Protein AF-A0A1Z9FKE2-F1 (afdb_monomer_lite)

Sequence (60 aa):
MLWIDYTVESYPDGSFTVKGDWDGEVMGKQKDGSDKDHFLYKPGDKFVVDDKGILRKVEA

pLDDT: mean 92.94, std 5.2, range [60.91, 98.0]

Structure (mmCIF, N/CA/C/O backbone):
data_AF-A0A1Z9FKE2-F1
#
_entry.id   AF-A0A1Z9FKE2-F1
#
loop_
_atom_site.group_PDB
_atom_site.id
_atom_site.type_symbol
_atom_site.label_atom_id
_atom_site.label_alt_id
_atom_site.label_comp_id
_atom_site.label_asym_id
_atom_site.label_entity_id
_atom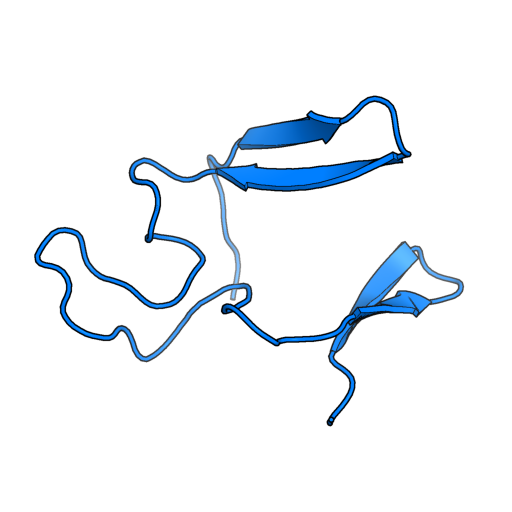_site.label_seq_id
_atom_site.pdbx_PDB_ins_code
_atom_site.Cartn_x
_atom_site.Cartn_y
_atom_site.Cartn_z
_atom_site.occupancy
_atom_site.B_iso_or_equiv
_atom_site.auth_seq_id
_atom_site.auth_comp_id
_atom_site.auth_asym_id
_atom_site.auth_atom_id
_atom_site.pdbx_PDB_model_num
ATOM 1 N N . MET A 1 1 ? -13.415 7.439 -4.891 1.00 84.25 1 MET A N 1
ATOM 2 C CA . MET A 1 1 ? -13.277 7.854 -3.479 1.00 84.25 1 MET A CA 1
ATOM 3 C C . MET A 1 1 ? -12.021 8.696 -3.366 1.00 84.25 1 MET A C 1
ATOM 5 O O . MET A 1 1 ? -11.057 8.368 -4.046 1.00 84.25 1 MET A O 1
ATOM 9 N N . LEU A 1 2 ? -12.052 9.779 -2.593 1.00 87.75 2 LEU A N 1
ATOM 10 C CA . LEU A 1 2 ? -10.899 10.652 -2.372 1.00 87.75 2 LEU A CA 1
ATOM 11 C C . LEU A 1 2 ? -10.442 10.481 -0.920 1.00 87.75 2 LEU A C 1
ATOM 13 O O . LEU A 1 2 ? -11.280 10.512 -0.024 1.00 87.75 2 LEU A O 1
ATOM 17 N N . TRP A 1 3 ? -9.143 10.277 -0.720 1.00 89.69 3 TRP A N 1
ATOM 18 C CA . TRP A 1 3 ? -8.503 10.165 0.590 1.00 89.69 3 TRP A CA 1
ATOM 19 C C . TRP A 1 3 ? -7.571 11.370 0.748 1.00 89.69 3 TRP A C 1
ATOM 21 O O . TRP A 1 3 ? -6.765 11.631 -0.145 1.00 89.69 3 TRP A O 1
ATOM 31 N N . ILE A 1 4 ? -7.732 12.133 1.827 1.00 92.19 4 ILE A N 1
ATOM 32 C CA . ILE A 1 4 ? -7.008 13.384 2.110 1.00 92.19 4 ILE A CA 1
ATOM 33 C C . ILE A 1 4 ? -6.392 13.257 3.509 1.00 92.19 4 ILE A C 1
ATOM 35 O O . ILE A 1 4 ? -6.901 12.480 4.309 1.00 92.19 4 ILE A O 1
ATOM 39 N N . ASP A 1 5 ? -5.309 13.989 3.775 1.00 93.31 5 ASP A N 1
ATOM 40 C CA . ASP A 1 5 ? -4.616 14.034 5.073 1.00 93.31 5 ASP A CA 1
ATOM 41 C C . ASP A 1 5 ? -3.914 12.724 5.485 1.00 93.31 5 ASP A C 1
ATOM 43 O O . ASP A 1 5 ? -3.783 12.410 6.663 1.00 93.31 5 ASP A O 1
ATOM 47 N N . TYR A 1 6 ? -3.386 11.980 4.506 1.00 94.44 6 TYR A N 1
ATOM 48 C CA . TYR A 1 6 ? -2.542 10.800 4.739 1.00 94.44 6 TYR A CA 1
ATOM 49 C C . TYR A 1 6 ? -1.062 11.107 4.503 1.00 94.44 6 TYR A C 1
ATOM 51 O O . TYR A 1 6 ? -0.702 11.922 3.652 1.00 94.44 6 TYR A O 1
ATOM 59 N N . THR A 1 7 ? -0.189 10.401 5.222 1.00 95.31 7 THR A N 1
ATOM 60 C CA . THR A 1 7 ? 1.267 10.506 5.059 1.00 95.31 7 THR A CA 1
ATOM 61 C C . THR A 1 7 ? 1.794 9.366 4.196 1.00 95.31 7 THR A C 1
ATOM 63 O O . THR A 1 7 ? 1.468 8.208 4.436 1.00 95.31 7 THR A O 1
ATOM 66 N N . VAL A 1 8 ? 2.643 9.670 3.214 1.00 96.31 8 VAL A N 1
ATOM 67 C CA . VAL A 1 8 ? 3.404 8.649 2.479 1.00 96.31 8 VAL A CA 1
ATOM 68 C C . VAL A 1 8 ? 4.783 8.518 3.111 1.00 96.31 8 VAL A C 1
ATOM 70 O O . VAL A 1 8 ? 5.558 9.472 3.119 1.00 96.31 8 VAL A O 1
ATOM 73 N N . GLU A 1 9 ? 5.098 7.334 3.626 1.00 96.38 9 GLU A N 1
ATOM 74 C CA . GLU A 1 9 ? 6.427 7.006 4.142 1.00 96.38 9 GLU A CA 1
ATOM 75 C C . GLU A 1 9 ? 7.162 6.139 3.124 1.00 96.38 9 GLU A C 1
ATOM 77 O O . GLU A 1 9 ? 6.647 5.107 2.699 1.00 96.38 9 GLU A O 1
ATOM 82 N N . SER A 1 10 ? 8.354 6.577 2.717 1.00 97.50 10 SER A N 1
ATOM 83 C CA . SER A 1 10 ? 9.221 5.849 1.786 1.00 97.50 10 SER A CA 1
ATOM 84 C C . SER A 1 10 ? 10.326 5.111 2.533 1.00 97.50 10 SER A C 1
ATOM 86 O O . SER A 1 10 ? 10.852 5.607 3.530 1.00 97.50 10 SER A O 1
ATOM 88 N N . TYR A 1 11 ? 10.712 3.956 2.008 1.00 97.25 11 TYR A N 1
ATOM 89 C CA .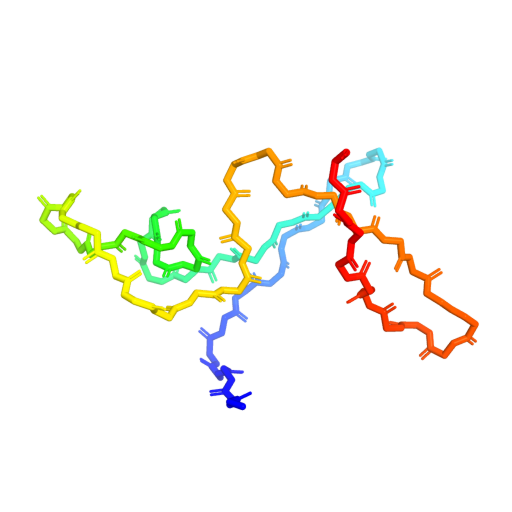 TYR A 1 11 ? 11.752 3.092 2.550 1.00 97.25 11 TYR A CA 1
ATOM 90 C C . TYR A 1 11 ? 12.996 3.076 1.640 1.00 97.25 11 TYR A C 1
ATOM 92 O O . TYR A 1 11 ? 12.900 3.398 0.451 1.00 97.25 11 TYR A O 1
ATOM 100 N N . PRO A 1 12 ? 14.183 2.705 2.163 1.00 98.00 12 PRO A N 1
ATOM 101 C CA . PRO A 1 12 ? 15.438 2.732 1.398 1.00 98.00 12 PRO A CA 1
ATOM 102 C C . PRO A 1 12 ? 15.485 1.806 0.174 1.00 98.00 12 PRO A C 1
ATOM 104 O O . PRO A 1 12 ? 16.302 2.015 -0.718 1.00 98.00 12 PRO A O 1
ATOM 107 N N . ASP A 1 13 ? 14.641 0.779 0.134 1.00 97.50 13 ASP A N 1
ATOM 108 C CA . ASP A 1 13 ? 14.524 -0.193 -0.959 1.00 97.50 13 ASP A CA 1
ATOM 109 C C . ASP A 1 13 ? 13.583 0.273 -2.086 1.00 97.50 13 ASP A C 1
ATOM 111 O O . ASP A 1 13 ? 13.348 -0.466 -3.041 1.00 97.50 13 ASP A O 1
ATOM 115 N N . GLY A 1 14 ? 13.044 1.492 -1.986 1.00 94.12 14 GLY A N 1
ATOM 116 C CA . GLY A 1 14 ? 12.070 2.039 -2.930 1.00 94.12 14 GLY A CA 1
ATOM 117 C C . GLY A 1 14 ? 10.624 1.640 -2.630 1.00 94.12 14 GLY A C 1
ATOM 118 O O . GLY A 1 14 ? 9.720 2.059 -3.354 1.00 94.12 14 GLY A O 1
ATOM 119 N N . SER A 1 15 ? 10.382 0.873 -1.564 1.00 95.69 15 SER A N 1
ATOM 120 C CA . SER A 1 15 ? 9.033 0.599 -1.073 1.00 95.69 15 SER A CA 1
ATOM 121 C C . SER A 1 15 ? 8.433 1.851 -0.426 1.00 95.69 15 SER A C 1
ATOM 123 O O . SER A 1 15 ? 9.146 2.742 0.036 1.00 95.69 15 SER A O 1
ATOM 125 N N . PHE A 1 16 ? 7.107 1.919 -0.333 1.00 95.88 16 PHE A N 1
ATOM 126 C CA . PHE A 1 16 ? 6.421 2.945 0.451 1.00 95.88 16 PHE A CA 1
ATOM 127 C C . PHE A 1 16 ? 5.144 2.392 1.083 1.00 95.88 16 PHE A C 1
ATOM 129 O O . PHE A 1 16 ? 4.618 1.359 0.666 1.00 95.88 16 PHE A O 1
ATOM 136 N N . THR A 1 17 ? 4.632 3.102 2.082 1.00 95.19 17 THR A N 1
ATOM 137 C CA . THR A 1 17 ? 3.326 2.845 2.696 1.00 95.19 17 THR A CA 1
ATOM 138 C C . THR A 1 17 ? 2.547 4.149 2.847 1.00 95.19 17 THR A C 1
ATOM 140 O O . THR A 1 17 ? 3.137 5.227 2.947 1.00 95.19 17 THR A O 1
ATOM 143 N N . VAL A 1 18 ? 1.219 4.056 2.868 1.00 95.88 18 VAL A N 1
ATOM 144 C CA . VAL A 1 18 ? 0.325 5.168 3.204 1.00 95.88 18 VAL A CA 1
ATOM 145 C C . VAL A 1 18 ? -0.099 5.005 4.663 1.00 95.88 18 VAL A C 1
ATOM 147 O O . VAL A 1 18 ? -0.648 3.976 5.046 1.00 95.88 18 VAL A O 1
ATOM 150 N N . LYS A 1 19 ? 0.153 6.016 5.491 1.00 94.50 19 LYS A N 1
ATOM 151 C CA . LYS A 1 19 ? -0.224 6.048 6.906 1.00 94.50 19 LYS A CA 1
ATOM 152 C C . LYS A 1 19 ? -1.393 6.990 7.129 1.00 94.50 19 LYS A C 1
ATOM 154 O O . LYS A 1 19 ? -1.356 8.138 6.684 1.00 94.50 19 LYS A O 1
ATOM 159 N N . GLY A 1 20 ? -2.409 6.471 7.811 1.00 92.06 20 GLY A N 1
ATOM 160 C CA . GLY A 1 20 ? -3.492 7.259 8.386 1.00 92.06 20 GLY A CA 1
ATOM 161 C C . GLY A 1 20 ? -3.234 7.604 9.848 1.00 92.06 20 GLY A C 1
ATOM 162 O O . GLY A 1 20 ? -2.114 7.476 10.343 1.00 92.06 20 GLY A O 1
ATOM 163 N N . ASP A 1 21 ? -4.299 7.972 10.543 1.00 92.44 21 ASP A N 1
ATOM 164 C CA . ASP A 1 21 ? -4.328 8.273 11.972 1.00 92.44 21 ASP A CA 1
ATOM 165 C C . ASP A 1 21 ? -4.072 7.029 12.844 1.00 92.44 21 ASP A C 1
ATOM 167 O O . ASP A 1 21 ? -3.671 7.150 14.002 1.00 92.44 21 ASP A O 1
ATOM 171 N N . TRP A 1 22 ? -4.332 5.822 12.323 1.00 92.69 22 TRP A N 1
ATOM 172 C CA . TRP A 1 22 ? -4.000 4.551 12.979 1.00 92.69 22 TRP A CA 1
ATOM 173 C C . TRP A 1 22 ? -3.519 3.498 11.977 1.00 92.69 22 TRP A C 1
ATOM 175 O O . TRP A 1 22 ? -3.894 3.522 10.804 1.00 92.69 22 TRP A O 1
ATOM 185 N N . ASP A 1 23 ? -2.739 2.523 12.460 1.00 86.94 23 ASP A N 1
ATOM 186 C CA . ASP A 1 23 ? -2.035 1.533 11.627 1.00 86.94 23 ASP A CA 1
ATOM 187 C C . A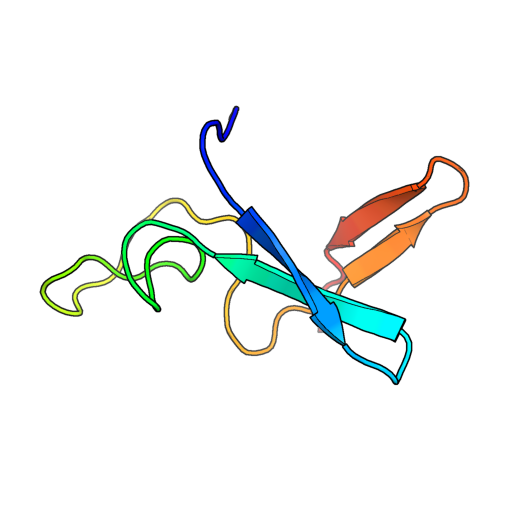SP A 1 23 ? -2.945 0.775 10.647 1.00 86.94 23 ASP A C 1
ATOM 189 O O . ASP A 1 23 ? -2.509 0.395 9.568 1.00 86.94 23 ASP A O 1
ATOM 193 N N . GLY A 1 24 ? -4.219 0.565 10.986 1.00 89.25 24 GLY A N 1
ATOM 194 C CA . GLY A 1 24 ? -5.168 -0.211 10.182 1.00 89.25 24 GLY A CA 1
ATOM 195 C C . GLY A 1 24 ? -6.073 0.597 9.246 1.00 89.25 24 GLY A C 1
ATOM 196 O O . GLY A 1 24 ? -6.823 0.001 8.471 1.00 89.25 24 GLY A O 1
ATOM 197 N N . GLU A 1 25 ? -6.031 1.928 9.305 1.00 92.62 25 GLU A N 1
ATOM 198 C CA . GLU A 1 25 ? -7.064 2.791 8.717 1.00 92.62 25 GLU A CA 1
ATOM 199 C C . GLU A 1 25 ? -7.237 2.594 7.211 1.00 92.62 25 GLU A C 1
ATOM 201 O O . GLU A 1 25 ? -8.349 2.423 6.699 1.00 92.62 25 GLU A 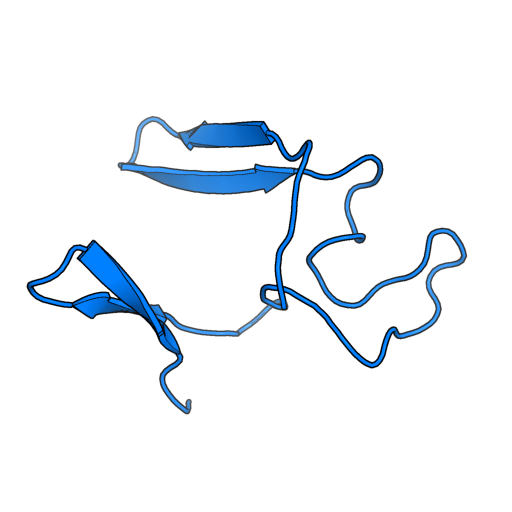O 1
ATOM 206 N N . VAL A 1 26 ? -6.113 2.600 6.499 1.00 94.44 26 VAL A N 1
ATOM 207 C CA . VAL A 1 26 ? -6.079 2.437 5.044 1.00 94.44 26 VAL A CA 1
ATOM 208 C C . VAL A 1 26 ? -6.149 0.971 4.627 1.00 94.44 26 VAL A C 1
ATOM 210 O O . VAL A 1 26 ? -6.287 0.700 3.435 1.00 94.44 26 VAL A O 1
ATOM 213 N N . MET A 1 27 ? -6.074 0.056 5.606 1.00 94.69 27 MET A N 1
ATOM 214 C CA . MET A 1 27 ? -5.973 -1.397 5.451 1.00 94.69 27 MET A CA 1
ATOM 215 C C . MET A 1 27 ? -7.274 -2.164 5.719 1.00 94.69 27 MET A C 1
ATOM 217 O O . MET A 1 27 ? -7.262 -3.383 5.892 1.00 94.69 27 MET A O 1
ATOM 221 N N . GLY A 1 28 ? -8.407 -1.461 5.759 1.00 90.56 28 GLY A N 1
ATOM 222 C CA . GLY A 1 28 ? -9.720 -2.081 5.943 1.00 90.56 28 GLY A CA 1
ATOM 223 C C . GLY A 1 28 ? -10.057 -2.392 7.392 1.00 90.56 28 GLY A C 1
ATOM 224 O O . GLY A 1 28 ? -10.922 -3.227 7.636 1.00 90.56 28 GLY A O 1
ATOM 225 N N . LYS A 1 29 ? -9.403 -1.727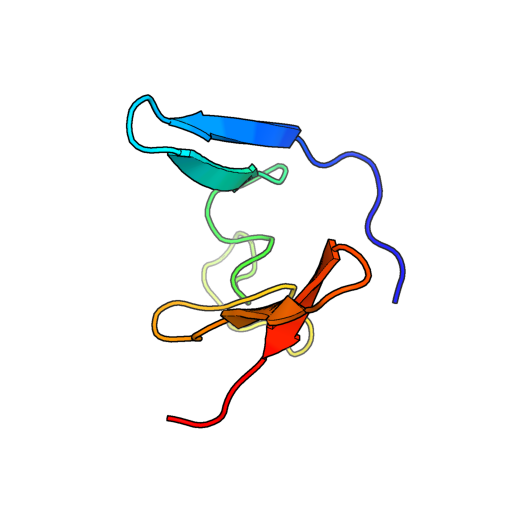 8.351 1.00 93.94 29 LYS A N 1
ATOM 226 C CA . LYS A 1 29 ? -9.661 -1.907 9.781 1.00 93.94 29 LYS A CA 1
ATOM 227 C C . LYS A 1 29 ? -10.104 -0.613 10.444 1.00 93.94 29 LYS A C 1
ATOM 229 O O . LYS A 1 29 ? -9.479 0.438 10.292 1.00 93.94 29 LYS A O 1
ATOM 234 N N . GLN A 1 30 ? -11.162 -0.712 11.234 1.00 92.56 30 GLN A N 1
ATOM 235 C CA . GLN A 1 30 ? -11.566 0.325 12.177 1.00 92.56 30 GLN A CA 1
ATOM 236 C C . GLN A 1 30 ? -10.588 0.383 13.361 1.00 92.56 30 GLN A C 1
ATOM 238 O O . GLN A 1 30 ? -9.804 -0.542 13.585 1.00 92.56 30 GLN A O 1
ATOM 243 N N . LYS A 1 31 ? -10.650 1.458 14.159 1.00 92.94 31 LYS A N 1
ATOM 244 C CA . LYS A 1 31 ? -9.826 1.603 15.378 1.00 92.94 31 LYS A CA 1
ATOM 245 C C . LYS A 1 31 ? -10.065 0.487 16.403 1.00 92.94 31 LYS A C 1
ATOM 247 O O . LYS A 1 31 ? -9.157 0.151 17.152 1.00 92.94 31 LYS A O 1
ATOM 252 N N . ASP A 1 32 ? -11.270 -0.080 16.432 1.00 92.56 32 ASP A N 1
ATOM 253 C CA . ASP A 1 32 ? -11.649 -1.189 17.318 1.00 92.56 32 ASP A CA 1
ATOM 254 C C . ASP A 1 32 ? -11.261 -2.580 16.773 1.00 92.56 32 ASP A C 1
ATOM 256 O O . ASP A 1 32 ? -11.519 -3.594 17.418 1.00 92.56 32 ASP A O 1
ATOM 260 N N . GLY A 1 33 ? -10.628 -2.635 15.595 1.00 88.88 33 GLY A N 1
ATOM 261 C CA . GLY A 1 33 ? -10.184 -3.867 14.941 1.00 88.88 33 GLY A CA 1
ATOM 262 C C . GLY A 1 33 ? -11.237 -4.559 14.069 1.00 88.88 33 GLY A C 1
ATOM 263 O O . GLY A 1 33 ? -10.896 -5.530 13.382 1.00 88.88 33 GLY A O 1
ATOM 264 N N . SER A 1 34 ? -12.480 -4.066 14.047 1.00 92.75 34 SER A N 1
ATOM 265 C CA . SER A 1 34 ? -13.513 -4.554 13.128 1.00 92.75 34 SER A CA 1
ATOM 266 C C . SER A 1 34 ? -13.199 -4.201 11.669 1.00 92.75 34 SER A C 1
ATOM 268 O O . SER A 1 34 ? -12.380 -3.322 11.376 1.00 92.75 34 SER A O 1
ATOM 270 N N . ASP A 1 35 ? -13.815 -4.931 10.738 1.00 93.88 35 ASP A N 1
ATOM 271 C CA . ASP A 1 35 ? -13.599 -4.743 9.303 1.00 93.88 35 ASP A CA 1
ATOM 272 C C . ASP A 1 35 ? -14.341 -3.512 8.766 1.00 93.88 35 ASP A C 1
ATOM 274 O O . ASP A 1 35 ? -15.437 -3.167 9.209 1.00 93.88 35 ASP A O 1
ATOM 278 N N . LYS A 1 36 ? -13.728 -2.852 7.783 1.00 91.00 36 LYS A N 1
ATOM 279 C CA . LYS A 1 36 ? -14.281 -1.711 7.051 1.00 91.00 36 LYS A CA 1
ATOM 280 C C . LYS A 1 36 ? -14.541 -2.113 5.601 1.00 91.00 36 LYS A C 1
ATOM 282 O O . LYS A 1 36 ? -13.679 -2.704 4.957 1.00 91.00 36 LYS A O 1
ATOM 287 N N . ASP A 1 37 ? -15.677 -1.693 5.053 1.00 87.06 37 ASP A N 1
ATOM 288 C CA . ASP A 1 37 ? -16.072 -2.026 3.674 1.00 87.06 37 ASP A CA 1
ATOM 289 C C . ASP A 1 37 ? -15.237 -1.309 2.595 1.00 87.06 37 ASP A C 1
ATOM 291 O O . ASP A 1 37 ? -15.217 -1.709 1.428 1.00 87.06 37 ASP A O 1
ATOM 295 N N . HIS A 1 38 ? -14.552 -0.221 2.961 1.00 87.75 38 HIS A N 1
ATOM 296 C CA . HIS A 1 38 ? -13.840 0.658 2.033 1.00 87.75 38 HIS A CA 1
ATOM 297 C C . HIS A 1 38 ? -12.438 1.017 2.543 1.00 87.75 38 HIS A C 1
ATOM 299 O O . HIS A 1 38 ? -12.287 1.609 3.613 1.00 87.75 38 HIS A O 1
ATOM 305 N N . PHE A 1 39 ? -11.412 0.697 1.752 1.00 92.75 39 PHE A N 1
ATOM 306 C CA . PHE A 1 39 ? -9.992 0.848 2.093 1.00 92.75 39 PHE A CA 1
ATOM 307 C C . PHE A 1 39 ? -9.125 1.048 0.839 1.00 92.75 39 PHE A C 1
ATOM 309 O O . PHE A 1 39 ? -9.592 0.799 -0.274 1.00 92.75 39 PHE A O 1
ATOM 316 N N . LEU A 1 40 ? -7.888 1.537 1.006 1.00 93.75 40 LEU A N 1
ATOM 317 C CA . LEU A 1 40 ? -6.955 1.780 -0.108 1.00 93.75 40 LEU A CA 1
ATOM 318 C C . LEU A 1 40 ? -6.302 0.482 -0.593 1.00 93.75 40 LEU A C 1
ATOM 320 O O . LEU A 1 40 ? -6.248 0.220 -1.793 1.00 93.75 40 LEU A O 1
ATOM 324 N N . TYR A 1 41 ? -5.828 -0.332 0.344 1.00 93.75 41 TYR A N 1
ATOM 325 C CA . TYR A 1 41 ? -5.246 -1.652 0.103 1.00 93.75 41 TYR A CA 1
ATOM 326 C C . TYR A 1 41 ? -5.480 -2.533 1.329 1.00 93.75 41 TYR A C 1
ATOM 328 O O . TYR A 1 41 ? -5.998 -2.061 2.328 1.00 93.75 41 TYR A O 1
ATOM 336 N N . LYS A 1 42 ? -5.136 -3.816 1.281 1.00 91.88 42 LYS A N 1
ATOM 337 C CA . LYS A 1 42 ? -5.098 -4.701 2.458 1.00 91.88 42 LYS A CA 1
ATOM 338 C C . LYS A 1 42 ? -3.907 -5.658 2.355 1.00 91.88 42 LYS A C 1
ATOM 340 O O . LYS A 1 42 ? -3.378 -5.828 1.253 1.00 91.88 42 LYS A O 1
ATOM 345 N N . PRO A 1 43 ? -3.494 -6.319 3.452 1.00 91.19 43 PRO A N 1
ATOM 346 C CA . PRO A 1 43 ? -2.451 -7.336 3.392 1.00 91.19 43 PRO A CA 1
ATOM 347 C C . PRO A 1 43 ? -2.729 -8.383 2.304 1.00 91.19 43 PRO A C 1
ATOM 349 O O . PRO A 1 43 ? -3.825 -8.939 2.227 1.00 91.19 43 PRO A O 1
ATOM 352 N N . GLY A 1 44 ? -1.729 -8.632 1.459 1.00 91.62 44 GLY A N 1
ATOM 353 C CA . GLY A 1 44 ? -1.811 -9.575 0.341 1.00 91.62 44 GLY A CA 1
ATOM 354 C C . GLY A 1 44 ? -2.278 -8.979 -0.991 1.00 91.62 44 GLY A C 1
ATOM 355 O O . GLY A 1 44 ? -2.110 -9.640 -2.015 1.00 91.62 44 GLY A O 1
ATOM 356 N N . ASP A 1 45 ? -2.804 -7.749 -1.020 1.00 93.94 45 ASP A N 1
ATOM 357 C CA . ASP A 1 45 ? -3.056 -7.064 -2.290 1.00 93.94 45 ASP A CA 1
ATOM 358 C C . ASP A 1 45 ? -1.738 -6.845 -3.053 1.00 93.94 45 ASP A C 1
ATOM 360 O O . ASP A 1 45 ? -0.707 -6.502 -2.470 1.00 93.94 45 ASP A O 1
ATOM 364 N N . LYS A 1 46 ? -1.784 -7.008 -4.378 1.00 95.19 46 LYS A N 1
ATOM 365 C CA . LYS A 1 46 ? -0.668 -6.724 -5.284 1.00 95.19 46 LYS A CA 1
ATOM 366 C C . LYS A 1 46 ? -1.048 -5.578 -6.210 1.00 95.19 46 LYS A C 1
ATOM 368 O O . LYS A 1 46 ? -2.174 -5.516 -6.710 1.00 95.19 46 LYS A O 1
ATOM 373 N N . PHE A 1 47 ? -0.089 -4.694 -6.462 1.00 95.88 47 PHE A N 1
ATOM 374 C CA . PHE A 1 47 ? -0.251 -3.571 -7.375 1.00 95.88 47 PHE A CA 1
ATOM 375 C C . PHE A 1 47 ? 0.923 -3.502 -8.343 1.00 95.88 47 PHE A C 1
ATOM 377 O O . PHE A 1 47 ? 2.055 -3.819 -7.980 1.00 95.88 47 PHE A O 1
ATOM 384 N N . VAL A 1 48 ? 0.646 -3.048 -9.561 1.00 96.44 48 VAL A N 1
ATOM 385 C CA . VAL A 1 48 ? 1.663 -2.672 -10.548 1.00 96.44 48 VAL A CA 1
ATOM 386 C C . VAL A 1 48 ? 1.496 -1.200 -10.897 1.00 96.44 48 VAL A C 1
ATOM 388 O O . VAL A 1 48 ? 0.371 -0.720 -11.033 1.00 96.44 48 VAL A O 1
ATOM 391 N N . VAL A 1 49 ? 2.606 -0.473 -11.012 1.00 96.25 49 VAL A N 1
ATOM 392 C CA . VAL A 1 49 ? 2.590 0.917 -11.482 1.00 96.25 49 VAL A CA 1
ATOM 393 C C . VAL A 1 49 ? 2.482 0.886 -13.003 1.00 96.25 49 VAL A C 1
ATOM 395 O O . VAL A 1 49 ? 3.335 0.293 -13.664 1.00 96.25 49 VAL A O 1
ATOM 398 N N . ASP A 1 50 ? 1.422 1.475 -13.553 1.00 97.12 50 ASP A N 1
ATOM 399 C CA . ASP A 1 50 ? 1.273 1.606 -15.004 1.00 97.12 50 ASP A CA 1
ATOM 400 C C . ASP A 1 50 ? 2.124 2.756 -15.578 1.00 97.12 50 ASP A C 1
ATOM 402 O O . ASP A 1 50 ? 2.788 3.505 -14.859 1.00 97.12 50 ASP A O 1
ATOM 406 N N . ASP A 1 51 ? 2.096 2.908 -16.901 1.00 97.81 51 ASP A N 1
ATOM 407 C CA . ASP A 1 51 ? 2.818 3.948 -17.645 1.00 97.81 51 ASP A CA 1
ATOM 408 C C . ASP A 1 51 ? 2.403 5.387 -17.283 1.00 97.81 51 ASP A C 1
ATOM 410 O O . ASP A 1 51 ? 3.102 6.342 -17.626 1.00 97.81 51 ASP A O 1
ATOM 414 N N . LYS A 1 52 ? 1.289 5.554 -16.565 1.00 97.56 52 LYS A N 1
ATOM 415 C CA . LYS A 1 52 ? 0.768 6.837 -16.076 1.00 97.56 52 LYS A CA 1
ATOM 416 C C . LYS A 1 52 ? 1.056 7.053 -14.592 1.00 97.56 52 LYS A C 1
ATOM 418 O O . LYS A 1 52 ? 0.572 8.030 -14.022 1.00 97.56 52 LYS A O 1
ATOM 423 N N . GLY A 1 53 ? 1.822 6.163 -13.963 1.00 95.31 53 GLY A N 1
ATOM 424 C CA . GLY A 1 53 ? 2.145 6.239 -12.542 1.00 95.31 53 GLY A CA 1
ATOM 425 C C . GLY A 1 53 ? 0.997 5.811 -11.624 1.00 95.31 53 GLY A C 1
ATOM 426 O O . GLY A 1 53 ? 1.012 6.147 -10.442 1.00 95.31 53 GLY A O 1
ATOM 427 N N . ILE A 1 54 ? -0.015 5.100 -12.133 1.00 95.75 54 ILE A N 1
ATOM 428 C CA . ILE A 1 54 ? -1.166 4.655 -11.338 1.00 95.75 54 ILE A CA 1
ATOM 429 C C . ILE A 1 54 ? -0.915 3.238 -10.823 1.00 95.75 54 ILE A C 1
ATOM 431 O O . ILE A 1 54 ? -0.624 2.325 -11.592 1.00 95.75 54 ILE A O 1
ATOM 435 N N . LEU A 1 55 ? -1.109 3.039 -9.518 1.00 95.50 55 LEU A N 1
ATOM 436 C CA . LEU A 1 55 ? -1.110 1.719 -8.889 1.00 95.50 55 LEU A CA 1
ATOM 437 C C . LEU A 1 55 ? -2.372 0.955 -9.305 1.00 95.50 55 LEU A C 1
ATOM 439 O O . LEU A 1 55 ? -3.470 1.201 -8.801 1.00 95.50 55 LEU A O 1
ATOM 443 N N . ARG A 1 56 ? -2.230 0.022 -10.244 1.00 96.19 56 ARG A N 1
ATOM 444 C CA . ARG A 1 56 ? -3.307 -0.866 -10.688 1.00 96.19 56 ARG A CA 1
ATOM 445 C C . ARG A 1 56 ? -3.315 -2.116 -9.834 1.00 96.19 56 ARG A C 1
ATOM 447 O O . ARG A 1 56 ? -2.321 -2.836 -9.784 1.00 96.19 56 ARG A O 1
ATOM 454 N N . LYS A 1 57 ? -4.444 -2.369 -9.174 1.00 95.00 57 LYS A N 1
ATOM 455 C CA . LYS A 1 57 ? -4.658 -3.610 -8.436 1.00 95.00 57 LYS A CA 1
ATOM 456 C C . LYS A 1 57 ? -4.664 -4.779 -9.414 1.00 95.00 57 LYS A C 1
ATOM 458 O O . LYS A 1 57 ? -5.338 -4.707 -10.441 1.00 95.00 57 LYS A O 1
ATOM 463 N N . VAL A 1 58 ? -3.931 -5.833 -9.085 1.00 95.88 58 VAL A N 1
ATOM 464 C CA . VAL A 1 58 ? -3.946 -7.089 -9.836 1.00 95.88 58 VAL A CA 1
ATOM 465 C C . VAL A 1 58 ? -4.575 -8.175 -8.977 1.00 95.88 58 VAL A C 1
ATOM 467 O O . VAL A 1 58 ? -4.383 -8.205 -7.758 1.00 95.88 58 VAL A O 1
ATOM 470 N N . GLU A 1 59 ? -5.370 -9.035 -9.605 1.00 86.75 59 GLU A N 1
ATOM 471 C CA . GLU A 1 59 ? -5.869 -10.237 -8.943 1.00 86.75 59 GLU A CA 1
ATOM 472 C C . GLU A 1 59 ? -4.708 -11.212 -8.713 1.00 86.75 59 GLU A C 1
ATOM 474 O O .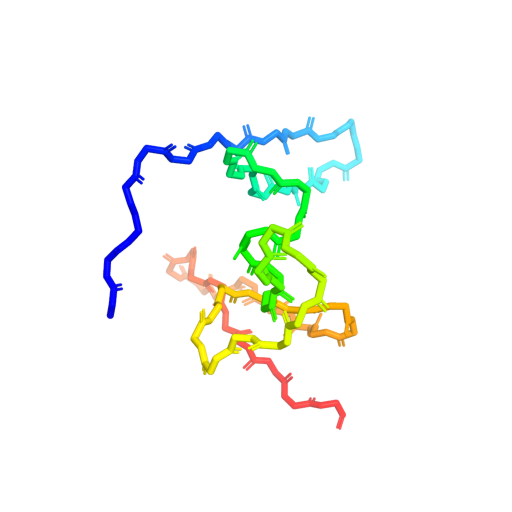 GLU A 1 59 ? -3.710 -11.193 -9.440 1.00 86.75 59 GLU A O 1
ATOM 479 N N . ALA A 1 60 ? -4.808 -11.978 -7.626 1.00 60.91 60 ALA A N 1
ATOM 480 C CA . ALA A 1 60 ? -3.778 -12.924 -7.215 1.00 60.91 60 ALA A CA 1
ATOM 481 C C . ALA A 1 60 ? -3.731 -14.154 -8.125 1.00 60.91 60 ALA A C 1
ATOM 483 O O . ALA A 1 60 ? -4.814 -14.616 -8.547 1.00 60.91 60 ALA A O 1
#

Foldseek 3Di:
DDDPDWDWDADPVRDIDIDDPDPCQQAQADPVGDGHPDHPHHPPWDFDQDPVRDTDTDDD

Secondary structure (DSSP, 8-state):
----SPEEEE-TTS-EEEE-SSTTGGGTB-TTS-B-S--S--TT-EEEE-TTS-EEEE--

Radius of gyration: 12.5 Å; chains: 1; bounding box: 32×27×35 Å